Protein AF-A0A1J4UHT3-F1 (afdb_monomer)

Mean predicted aligned error: 11.56 Å

Nearest PDB structures (foldseek):
  4uyk-assembly1_B  TM=4.106E-01  e=9.377E-02  Homo sapiens
  6gms-assembly1_A  TM=3.323E-01  e=7.617E+00  Escherichia coli O157:H7

Foldseek 3Di:
DDDDPPVPQDDLPDKDKDKDFDAPDDDPPPPPDGGQWTKIWTPDHPSNRQHIDMDIDRGPVCPVVRVVVRCVVRVHDDDDDPDPDPPPPPDDDD

Structure (mmCIF, N/CA/C/O backbone):
data_AF-A0A1J4UHT3-F1
#
_entry.id   AF-A0A1J4UHT3-F1
#
loop_
_atom_site.group_PDB
_atom_site.id
_atom_site.type_symbol
_atom_site.label_atom_id
_atom_site.label_alt_id
_atom_site.label_comp_id
_atom_site.label_asym_id
_atom_site.label_entity_id
_atom_site.label_seq_id
_atom_site.pdbx_PDB_ins_code
_atom_site.Cartn_x
_atom_site.Cartn_y
_atom_site.Cartn_z
_atom_site.occupancy
_atom_site.B_iso_or_equiv
_atom_site.auth_seq_id
_atom_site.auth_comp_id
_atom_site.auth_asym_id
_atom_site.auth_atom_id
_atom_site.pdbx_PDB_model_num
ATOM 1 N N . MET A 1 1 ? -2.708 -35.161 4.225 1.00 37.75 1 MET A N 1
ATOM 2 C CA . MET A 1 1 ? -2.569 -33.845 3.557 1.00 37.75 1 MET A CA 1
ATOM 3 C C . MET A 1 1 ? -2.136 -32.809 4.582 1.00 37.75 1 MET A C 1
ATOM 5 O O . MET A 1 1 ? -2.579 -32.875 5.722 1.00 37.75 1 MET A O 1
ATOM 9 N N . ASN A 1 2 ? -1.181 -31.966 4.196 1.00 32.53 2 ASN A N 1
ATOM 10 C CA . ASN A 1 2 ? -0.293 -31.213 5.080 1.00 32.53 2 ASN A CA 1
ATOM 11 C C . ASN A 1 2 ? -1.018 -30.265 6.053 1.00 32.53 2 ASN A C 1
ATOM 13 O O . ASN A 1 2 ? -1.841 -29.446 5.651 1.00 32.53 2 ASN A O 1
ATOM 17 N N . LYS A 1 3 ? -0.658 -30.384 7.337 1.00 42.50 3 LY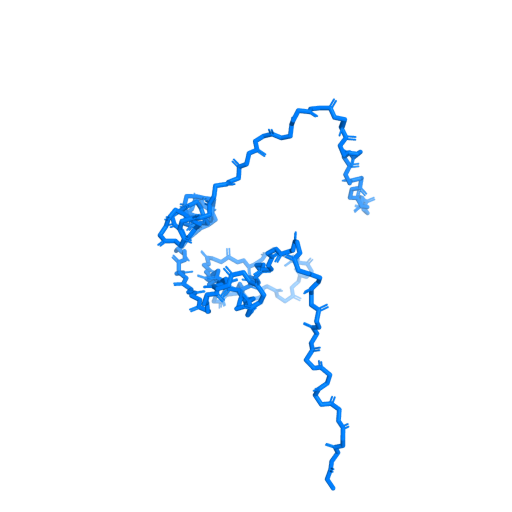S A N 1
ATOM 18 C CA . LYS A 1 3 ? -0.998 -29.464 8.428 1.00 42.50 3 LYS A CA 1
ATOM 19 C C . LYS A 1 3 ? -0.144 -28.193 8.308 1.00 42.50 3 LYS A C 1
ATOM 21 O O . LYS A 1 3 ? 1.014 -28.283 7.914 1.00 42.50 3 LYS A O 1
ATOM 26 N N . ASN A 1 4 ? -0.694 -27.067 8.773 1.00 39.34 4 ASN A N 1
ATOM 27 C CA . ASN A 1 4 ? -0.033 -25.775 9.033 1.00 39.34 4 ASN A CA 1
ATOM 28 C C . ASN A 1 4 ? -0.094 -24.709 7.926 1.00 39.34 4 ASN A C 1
ATOM 30 O O . ASN A 1 4 ? 0.928 -24.131 7.568 1.00 39.34 4 ASN A O 1
ATOM 34 N N . ASN A 1 5 ? -1.300 -24.275 7.553 1.00 39.22 5 ASN A N 1
ATOM 35 C CA . ASN A 1 5 ? -1.484 -22.832 7.375 1.00 39.22 5 ASN A CA 1
ATOM 36 C C . ASN A 1 5 ? -1.504 -22.209 8.774 1.00 39.22 5 ASN A C 1
ATOM 38 O O . ASN A 1 5 ? -2.566 -22.007 9.360 1.00 39.22 5 ASN A O 1
ATOM 42 N N . LYS A 1 6 ? -0.318 -21.976 9.354 1.00 41.81 6 LYS A N 1
ATOM 43 C CA . LYS A 1 6 ? -0.191 -21.065 10.493 1.00 41.81 6 LYS A CA 1
ATOM 44 C C . LYS A 1 6 ? -0.663 -19.711 9.976 1.00 41.81 6 LYS A C 1
ATOM 46 O O . LYS A 1 6 ? 0.082 -19.032 9.275 1.00 41.81 6 LYS A O 1
ATOM 51 N N . GLU A 1 7 ? -1.919 -19.370 10.259 1.00 51.25 7 GLU A N 1
ATOM 52 C CA . GLU A 1 7 ? -2.419 -18.005 10.144 1.00 51.25 7 GLU A CA 1
ATOM 53 C C . GLU A 1 7 ? -1.365 -17.156 10.857 1.00 51.25 7 GLU A C 1
ATOM 55 O O . GLU A 1 7 ? -1.112 -17.354 12.047 1.00 51.25 7 GLU A O 1
ATOM 60 N N . ILE A 1 8 ? -0.617 -16.338 10.113 1.00 49.69 8 ILE A N 1
ATOM 61 C CA . ILE A 1 8 ? 0.398 -15.500 10.737 1.00 49.69 8 ILE A CA 1
ATOM 62 C C . ILE A 1 8 ? -0.395 -14.521 11.594 1.00 49.69 8 ILE A C 1
ATOM 64 O O . ILE A 1 8 ? -1.033 -13.606 11.075 1.00 49.69 8 ILE A O 1
ATOM 68 N N . VAL A 1 9 ? -0.430 -14.775 12.900 1.00 50.72 9 VAL A N 1
ATOM 69 C CA . VAL A 1 9 ? -1.094 -13.912 13.870 1.00 50.72 9 VAL A CA 1
ATOM 70 C C . VAL A 1 9 ? -0.178 -12.713 14.063 1.00 50.72 9 VAL A C 1
ATOM 72 O O . VAL A 1 9 ? 0.668 -12.674 14.953 1.00 50.72 9 VAL A O 1
ATOM 75 N N . TRP A 1 10 ? -0.293 -11.740 13.163 1.00 62.38 10 TRP A N 1
ATOM 76 C CA . TRP A 1 10 ? 0.283 -10.420 13.377 1.00 62.38 10 TRP A CA 1
ATOM 77 C C . TRP A 1 10 ? -0.368 -9.865 14.642 1.00 62.38 10 TRP A C 1
ATOM 79 O O . TRP A 1 10 ? -1.593 -9.918 14.780 1.00 62.38 10 TRP A O 1
ATOM 89 N N . GLY A 1 11 ? 0.446 -9.405 15.594 1.00 64.19 11 GLY A N 1
ATOM 90 C CA . GLY A 1 11 ? -0.049 -8.983 16.901 1.00 64.19 11 GLY A CA 1
ATOM 91 C C . GLY A 1 11 ? -1.210 -7.990 16.781 1.00 64.19 11 GLY A C 1
ATOM 92 O O . GLY A 1 11 ? -1.322 -7.241 15.809 1.00 64.19 11 GLY A O 1
ATOM 93 N N . ALA A 1 12 ? -2.066 -7.928 17.804 1.00 68.06 12 ALA A N 1
ATOM 94 C CA . ALA A 1 12 ? -3.265 -7.080 17.819 1.00 68.06 12 ALA A CA 1
ATOM 95 C C . ALA A 1 12 ? -2.998 -5.569 17.616 1.00 68.06 12 ALA A C 1
ATOM 97 O O . ALA A 1 12 ? -3.929 -4.769 17.627 1.00 68.06 12 ALA A O 1
ATOM 98 N N . LYS A 1 13 ? -1.743 -5.135 17.476 1.00 79.31 13 LYS A N 1
ATOM 99 C CA . LYS A 1 13 ? -1.322 -3.742 17.272 1.00 79.31 13 LYS A CA 1
ATOM 100 C C . LYS A 1 13 ? -0.600 -3.524 15.933 1.00 79.31 13 LYS A C 1
ATOM 102 O O . LYS A 1 13 ? 0.104 -2.533 15.790 1.00 79.31 13 LYS A O 1
ATOM 107 N N . THR A 1 14 ? -0.771 -4.421 14.965 1.00 82.56 14 THR A N 1
ATOM 108 C CA . THR A 1 14 ? -0.058 -4.371 13.681 1.00 82.56 14 THR A CA 1
ATOM 109 C C . THR A 1 14 ? -1.025 -4.213 12.509 1.00 82.56 14 THR A C 1
ATOM 111 O O . THR A 1 14 ? -2.064 -4.872 12.454 1.00 82.56 14 THR A O 1
ATOM 114 N N . ILE A 1 15 ? -0.656 -3.370 11.544 1.00 87.12 15 ILE A N 1
ATOM 115 C CA . ILE A 1 15 ? -1.205 -3.402 10.184 1.00 87.12 15 ILE A CA 1
ATOM 116 C C . ILE A 1 15 ? -0.173 -4.054 9.269 1.00 87.12 15 ILE A C 1
ATOM 118 O O . ILE A 1 15 ? 1.027 -3.845 9.451 1.00 87.12 15 ILE A O 1
ATOM 122 N N . LYS A 1 16 ? -0.622 -4.844 8.293 1.00 89.19 16 LYS A N 1
ATOM 123 C CA . LYS A 1 16 ? 0.263 -5.449 7.298 1.00 89.19 16 LYS A CA 1
ATOM 124 C C . LYS A 1 16 ? -0.140 -4.993 5.906 1.00 89.19 16 LYS A C 1
ATOM 126 O O . LYS A 1 16 ? -1.277 -5.200 5.479 1.00 89.19 16 LYS A O 1
ATOM 131 N N . ILE A 1 17 ? 0.833 -4.441 5.196 1.00 92.94 17 ILE A N 1
ATOM 132 C CA . ILE A 1 17 ? 0.7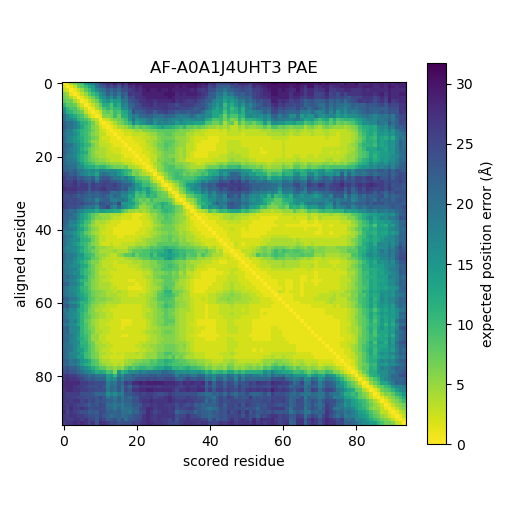31 -4.102 3.783 1.00 92.94 17 ILE A CA 1
ATOM 133 C C . ILE A 1 17 ? 1.571 -5.100 2.985 1.00 92.94 17 ILE A C 1
ATOM 135 O O . ILE A 1 17 ? 2.627 -5.538 3.441 1.00 92.94 17 ILE A O 1
ATOM 139 N N . SER A 1 18 ? 1.090 -5.509 1.819 1.00 93.62 18 SER A N 1
ATOM 140 C CA . SER A 1 18 ? 1.845 -6.329 0.867 1.00 93.62 18 SER A CA 1
ATOM 141 C C . SER A 1 18 ? 1.835 -5.654 -0.496 1.00 93.62 18 SER A C 1
ATOM 143 O O . SER A 1 18 ? 0.827 -5.064 -0.877 1.00 93.62 18 SER A O 1
ATOM 145 N N . LEU A 1 19 ? 2.961 -5.713 -1.200 1.00 93.06 19 LEU A N 1
ATOM 146 C CA . LEU A 1 19 ? 3.130 -5.109 -2.516 1.00 93.06 19 LE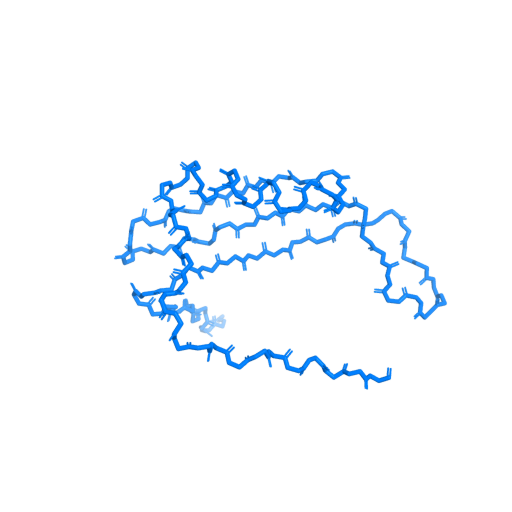U A CA 1
ATOM 147 C C . LEU A 1 19 ? 3.371 -6.214 -3.537 1.00 93.06 19 LEU A C 1
ATOM 149 O O . LEU A 1 19 ? 4.299 -7.004 -3.377 1.00 93.06 19 LEU A O 1
ATOM 153 N N . ASN A 1 20 ? 2.551 -6.236 -4.582 1.00 91.56 20 ASN A N 1
ATOM 154 C CA . ASN A 1 20 ? 2.814 -7.013 -5.786 1.00 91.56 20 ASN A CA 1
ATOM 155 C C . ASN A 1 20 ? 3.244 -6.030 -6.871 1.00 91.56 20 ASN A C 1
ATOM 157 O O . ASN A 1 20 ? 2.515 -5.079 -7.153 1.00 91.56 20 ASN A O 1
ATOM 161 N N . LEU A 1 21 ? 4.422 -6.245 -7.445 1.00 88.94 21 LEU A N 1
ATOM 162 C CA . LEU A 1 21 ? 5.027 -5.355 -8.430 1.00 88.94 21 LEU A CA 1
ATOM 163 C C . LEU A 1 21 ? 5.023 -6.048 -9.791 1.00 88.94 21 LEU A C 1
ATOM 165 O O . LEU A 1 21 ? 5.323 -7.239 -9.872 1.00 88.94 21 LEU A O 1
ATOM 169 N N . PHE A 1 22 ? 4.658 -5.313 -10.837 1.00 86.56 22 PHE A N 1
ATOM 170 C CA . PHE A 1 22 ? 4.508 -5.837 -12.191 1.00 86.56 22 PHE A CA 1
ATOM 171 C C . PHE A 1 22 ? 5.371 -5.053 -13.175 1.00 86.56 22 PHE A C 1
ATOM 173 O O . PHE A 1 22 ? 5.519 -3.832 -13.069 1.00 86.56 22 PHE A O 1
ATOM 180 N N . THR A 1 23 ? 5.904 -5.768 -14.157 1.00 80.25 23 THR A N 1
ATOM 181 C CA . THR A 1 23 ? 6.667 -5.217 -15.274 1.00 80.25 23 THR A CA 1
ATOM 182 C C . THR A 1 23 ? 6.406 -6.043 -16.520 1.00 80.25 23 THR A C 1
ATOM 184 O O . THR A 1 23 ? 6.225 -7.259 -16.427 1.00 80.25 23 THR A O 1
ATOM 187 N N . ASN A 1 24 ? 6.390 -5.384 -17.675 1.00 74.19 24 ASN A N 1
ATOM 188 C CA . ASN A 1 24 ? 6.359 -6.053 -18.974 1.00 74.19 24 ASN A CA 1
ATOM 189 C C . ASN A 1 24 ? 7.760 -6.455 -19.457 1.00 74.19 24 ASN A C 1
ATOM 191 O O . ASN A 1 24 ? 7.878 -7.266 -20.371 1.00 74.19 24 ASN A O 1
ATOM 195 N N . ASN A 1 25 ? 8.809 -5.900 -18.844 1.00 68.81 25 ASN A N 1
ATOM 196 C CA . ASN A 1 25 ? 10.195 -6.187 -19.176 1.00 68.81 25 ASN A CA 1
ATOM 197 C C . ASN A 1 25 ? 10.947 -6.585 -17.903 1.00 68.81 25 ASN A C 1
ATOM 199 O O . ASN A 1 25 ? 11.099 -5.774 -16.991 1.00 68.81 25 ASN A O 1
ATOM 203 N N . LEU A 1 26 ? 11.375 -7.839 -17.816 1.00 66.12 26 LEU A N 1
ATOM 204 C CA . LEU A 1 26 ? 12.391 -8.261 -16.858 1.00 66.12 26 LEU A CA 1
ATOM 205 C C . LEU A 1 26 ? 13.690 -8.262 -17.655 1.00 66.12 26 LEU A C 1
ATOM 207 O O . LEU A 1 26 ? 13.909 -9.188 -18.433 1.00 66.12 26 LEU A O 1
ATOM 211 N N . GLU A 1 27 ? 14.494 -7.202 -17.551 1.00 60.28 27 GLU A N 1
ATOM 212 C CA . GLU A 1 27 ? 15.772 -7.186 -18.262 1.00 60.28 27 GLU A CA 1
ATOM 213 C C . GLU A 1 27 ? 16.620 -8.370 -17.783 1.00 60.28 27 GLU A C 1
ATOM 215 O O . GLU A 1 27 ? 16.779 -8.603 -16.584 1.00 60.28 27 GLU A O 1
ATOM 220 N N . THR A 1 28 ? 17.091 -9.172 -18.738 1.00 58.69 28 THR A N 1
ATOM 221 C CA . THR A 1 28 ? 17.855 -10.402 -18.492 1.00 58.69 28 THR A CA 1
ATOM 222 C C . THR A 1 28 ? 19.279 -10.139 -18.003 1.00 58.69 28 THR A C 1
ATOM 224 O O . THR A 1 28 ? 19.916 -11.068 -17.519 1.00 58.69 28 THR A O 1
ATOM 227 N N . ASP A 1 29 ? 19.756 -8.895 -18.100 1.00 54.91 29 ASP A N 1
ATOM 228 C CA . ASP A 1 29 ? 21.063 -8.450 -17.613 1.00 54.91 29 ASP A CA 1
ATOM 229 C C . ASP A 1 29 ? 20.887 -7.644 -16.325 1.00 54.91 29 ASP A C 1
ATOM 231 O O . ASP A 1 29 ? 20.602 -6.456 -16.400 1.00 54.91 29 ASP A O 1
ATOM 235 N N . ASP A 1 30 ? 21.026 -8.310 -15.170 1.00 55.53 30 ASP A N 1
ATOM 236 C CA . ASP A 1 30 ? 21.370 -7.824 -13.810 1.00 55.53 30 ASP A CA 1
ATOM 237 C C . ASP A 1 30 ? 20.775 -6.507 -13.249 1.00 55.53 30 ASP A C 1
ATOM 239 O O . ASP A 1 30 ? 21.024 -6.132 -12.097 1.00 55.53 30 ASP A O 1
ATOM 243 N N . LEU A 1 31 ? 19.902 -5.822 -13.975 1.00 55.06 31 LEU A N 1
ATOM 244 C CA . LEU A 1 31 ? 19.152 -4.670 -13.527 1.00 55.06 31 LEU A CA 1
ATOM 245 C C . LEU A 1 31 ? 17.981 -5.204 -12.711 1.00 55.06 31 LEU A C 1
ATOM 247 O O . LEU A 1 31 ? 16.888 -5.460 -13.210 1.00 55.06 31 LEU A O 1
ATOM 251 N N . LYS A 1 32 ? 18.192 -5.311 -11.396 1.00 55.88 32 LYS A N 1
ATOM 252 C CA . LYS A 1 32 ? 17.160 -5.606 -10.378 1.00 55.88 32 LYS A CA 1
ATOM 253 C C . LYS A 1 32 ? 16.029 -4.550 -10.323 1.00 55.88 32 LYS A C 1
ATOM 255 O O . LYS A 1 32 ? 15.281 -4.496 -9.347 1.00 55.88 32 LYS A O 1
ATOM 260 N N . THR A 1 33 ? 15.899 -3.700 -11.342 1.00 60.28 33 THR A N 1
ATOM 261 C CA . THR A 1 33 ? 14.988 -2.557 -11.410 1.00 60.28 33 THR A CA 1
ATOM 262 C C . THR A 1 33 ? 14.004 -2.773 -12.546 1.00 60.28 33 THR A C 1
ATOM 264 O O . THR A 1 33 ? 14.299 -2.483 -13.699 1.00 60.28 33 THR A O 1
ATOM 267 N N . ALA A 1 34 ? 12.819 -3.286 -12.229 1.00 57.84 34 ALA A N 1
ATOM 268 C CA . ALA A 1 34 ? 11.799 -3.503 -13.244 1.00 57.84 34 ALA A CA 1
ATOM 269 C C . ALA A 1 34 ? 10.405 -3.511 -12.624 1.00 57.84 34 ALA A C 1
ATOM 271 O O . ALA A 1 34 ? 9.853 -4.583 -12.414 1.00 57.84 34 ALA A O 1
ATOM 272 N N . TRP A 1 35 ? 9.826 -2.344 -12.310 1.00 70.75 35 TRP A N 1
ATOM 273 C CA . TRP A 1 35 ? 8.428 -2.271 -11.859 1.00 70.75 35 TRP A CA 1
ATOM 274 C C . TRP A 1 35 ? 7.721 -1.039 -12.439 1.00 70.75 35 TRP A C 1
ATOM 276 O O . TRP A 1 35 ? 7.960 0.094 -12.018 1.00 70.75 35 TRP A O 1
ATOM 286 N N . GLU A 1 36 ? 6.824 -1.262 -13.395 1.00 75.44 36 GLU A N 1
ATOM 287 C CA . GLU A 1 36 ? 6.024 -0.208 -14.028 1.00 75.44 36 GLU A CA 1
ATOM 288 C C . GLU A 1 36 ? 4.767 0.098 -13.225 1.00 75.44 36 GLU A C 1
ATOM 290 O O . GLU A 1 36 ? 4.314 1.231 -13.203 1.00 75.44 36 GLU A O 1
ATOM 295 N N . CYS A 1 37 ? 4.181 -0.895 -12.563 1.00 87.69 37 CYS A N 1
ATOM 296 C CA . CYS A 1 37 ? 2.918 -0.753 -11.848 1.00 87.69 37 CYS A CA 1
ATOM 297 C C . CYS A 1 37 ? 2.785 -1.833 -10.771 1.00 87.69 37 CYS A C 1
ATOM 299 O O . CYS A 1 37 ? 3.696 -2.635 -10.552 1.00 87.69 37 CYS A O 1
ATOM 301 N N . GLY A 1 38 ? 1.659 -1.853 -10.063 1.00 93.25 38 GLY A N 1
ATOM 302 C CA . GLY A 1 38 ? 1.439 -2.887 -9.065 1.00 93.25 38 GLY A CA 1
ATOM 303 C C . GLY A 1 38 ? 0.149 -2.764 -8.276 1.00 93.25 38 GLY A C 1
ATOM 304 O O . GLY A 1 38 ? -0.738 -1.956 -8.564 1.00 93.25 38 GLY A O 1
ATOM 305 N N . LEU A 1 39 ? 0.075 -3.602 -7.249 1.00 95.56 39 LEU A N 1
ATOM 306 C CA . LEU A 1 39 ? -1.041 -3.753 -6.327 1.00 95.56 39 LEU A CA 1
ATOM 307 C C . LEU A 1 39 ? -0.552 -3.599 -4.890 1.00 95.56 39 LEU A C 1
ATOM 309 O O . LEU A 1 39 ? 0.396 -4.260 -4.465 1.00 95.56 39 LEU A O 1
ATOM 313 N N . ILE A 1 40 ? -1.246 -2.758 -4.133 1.00 96.75 40 ILE A N 1
ATOM 314 C CA . ILE A 1 40 ? -1.070 -2.597 -2.692 1.00 96.75 40 ILE A CA 1
ATOM 315 C C . ILE A 1 40 ? -2.205 -3.348 -2.012 1.00 96.75 40 ILE A C 1
ATOM 317 O O . ILE A 1 40 ? -3.371 -3.043 -2.256 1.00 96.75 40 ILE A O 1
ATOM 321 N N . HIS A 1 41 ? -1.873 -4.298 -1.145 1.00 96.56 41 HIS A N 1
ATOM 322 C CA . HIS A 1 41 ? -2.838 -5.073 -0.369 1.00 96.56 41 HIS A CA 1
ATOM 323 C C . HIS A 1 41 ? -2.777 -4.676 1.099 1.00 96.56 41 HIS A C 1
ATOM 325 O O . HIS A 1 41 ? -1.735 -4.814 1.745 1.00 96.56 41 HIS A O 1
ATOM 331 N N . LEU A 1 42 ? -3.906 -4.237 1.643 1.00 95.12 42 LEU A N 1
ATOM 332 C CA . LEU A 1 42 ? -4.147 -4.179 3.074 1.00 95.12 42 LEU A CA 1
ATOM 333 C C . LEU A 1 42 ? -4.617 -5.558 3.523 1.00 95.12 42 LEU A C 1
ATOM 335 O O . LEU A 1 42 ? -5.686 -6.028 3.141 1.00 95.12 42 LEU A O 1
ATOM 339 N N . ASN A 1 43 ? -3.805 -6.217 4.343 1.00 91.94 43 ASN A N 1
ATOM 340 C CA . ASN A 1 43 ? -4.152 -7.527 4.868 1.00 91.94 43 ASN A CA 1
ATOM 341 C C . ASN A 1 43 ? -5.179 -7.378 5.995 1.00 91.94 43 ASN A C 1
ATOM 343 O O . ASN A 1 43 ? -5.088 -6.464 6.819 1.00 91.94 43 ASN A O 1
ATOM 347 N N . ALA A 1 44 ? -6.118 -8.320 6.067 1.00 89.25 44 ALA A N 1
ATOM 348 C CA . ALA A 1 44 ? -7.093 -8.348 7.145 1.00 89.25 44 ALA A CA 1
ATOM 349 C C . ALA A 1 44 ? -6.410 -8.512 8.515 1.00 89.25 44 ALA A C 1
ATOM 351 O O . ALA A 1 44 ? -5.485 -9.310 8.677 1.00 89.25 44 ALA A O 1
ATOM 352 N N . ASN A 1 45 ? -6.920 -7.804 9.520 1.00 88.06 45 ASN A N 1
ATOM 353 C CA . ASN A 1 45 ? -6.595 -8.027 10.923 1.00 88.06 45 ASN A CA 1
ATOM 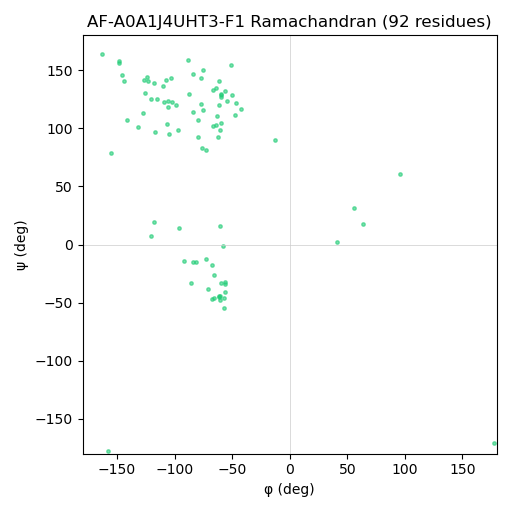354 C C . ASN A 1 45 ? -7.895 -8.090 11.733 1.00 88.06 45 ASN A C 1
ATOM 356 O O . ASN A 1 45 ? -8.491 -7.063 12.075 1.00 88.06 45 ASN A O 1
ATOM 360 N N . LYS A 1 46 ? -8.313 -9.317 12.068 1.00 81.00 46 LYS A N 1
ATOM 361 C CA . LYS A 1 46 ? -9.560 -9.599 12.797 1.00 81.00 46 LYS A CA 1
ATOM 362 C C . LYS A 1 46 ? -9.601 -8.920 14.172 1.00 81.00 46 LYS A C 1
ATOM 364 O O . LYS A 1 46 ? -10.661 -8.461 14.579 1.00 81.00 46 LYS A O 1
ATOM 369 N N . HIS A 1 47 ? -8.459 -8.760 14.850 1.00 79.56 47 HIS A N 1
ATOM 370 C CA . HIS A 1 47 ? -8.386 -8.114 16.171 1.00 79.56 47 HIS A CA 1
ATOM 371 C C . HIS A 1 47 ? -8.708 -6.614 16.147 1.00 79.56 47 HIS A C 1
ATOM 373 O O . HIS A 1 47 ? -8.961 -6.022 17.194 1.00 79.56 47 HIS A O 1
ATOM 379 N N . ARG A 1 48 ? -8.661 -5.982 14.971 1.00 77.50 48 ARG A N 1
ATOM 380 C CA . ARG A 1 48 ? -8.905 -4.545 14.787 1.00 77.50 48 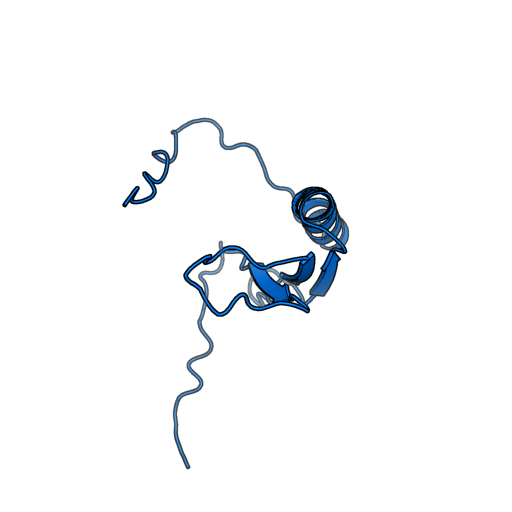ARG A CA 1
ATOM 381 C C . ARG A 1 48 ? -10.064 -4.246 13.845 1.00 77.50 48 ARG A C 1
ATOM 383 O O . ARG A 1 48 ? -10.257 -3.091 13.488 1.00 77.50 48 ARG A O 1
ATOM 390 N N . GLY A 1 49 ? -10.811 -5.269 13.424 1.00 83.56 49 GLY A N 1
ATOM 391 C CA . GLY A 1 49 ? -11.872 -5.107 12.430 1.00 83.56 49 GLY A CA 1
ATOM 392 C C . GLY A 1 49 ? -11.363 -4.649 11.057 1.00 83.56 49 GLY A C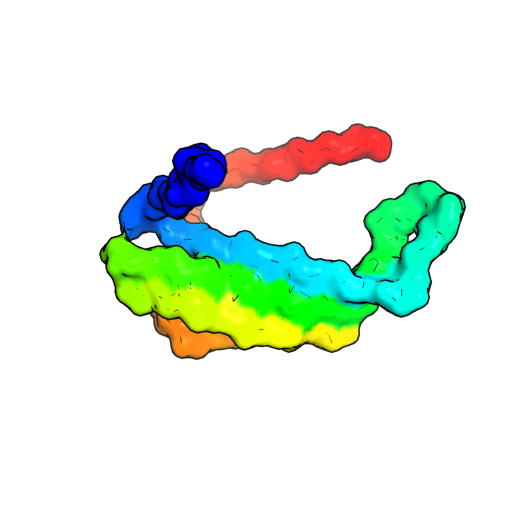 1
ATOM 393 O O . GLY A 1 49 ? -12.157 -4.178 10.246 1.00 83.56 49 GLY A O 1
ATOM 394 N N . ILE A 1 50 ? -10.059 -4.782 10.781 1.00 87.75 50 ILE A N 1
ATOM 395 C CA . ILE A 1 50 ? -9.473 -4.425 9.487 1.00 87.75 50 ILE A CA 1
ATOM 396 C C . ILE A 1 50 ? -9.812 -5.539 8.503 1.00 87.75 50 ILE A C 1
ATOM 398 O O . ILE A 1 50 ? -9.451 -6.700 8.720 1.00 87.75 50 ILE A O 1
ATOM 402 N N . LYS A 1 51 ? -10.503 -5.184 7.422 1.00 89.81 51 LYS A N 1
ATOM 403 C CA . LYS A 1 51 ? -10.826 -6.100 6.327 1.00 89.81 51 LYS A CA 1
ATOM 404 C C . LYS A 1 51 ? -9.706 -6.097 5.291 1.00 89.81 51 LYS A C 1
ATOM 406 O O . LYS A 1 51 ? -8.914 -5.163 5.227 1.00 89.81 51 LYS A O 1
ATOM 411 N N . HIS A 1 52 ? -9.649 -7.162 4.498 1.00 93.31 52 HIS A N 1
ATOM 412 C CA . HIS A 1 52 ? -8.775 -7.182 3.335 1.00 93.31 52 HIS A CA 1
ATOM 413 C C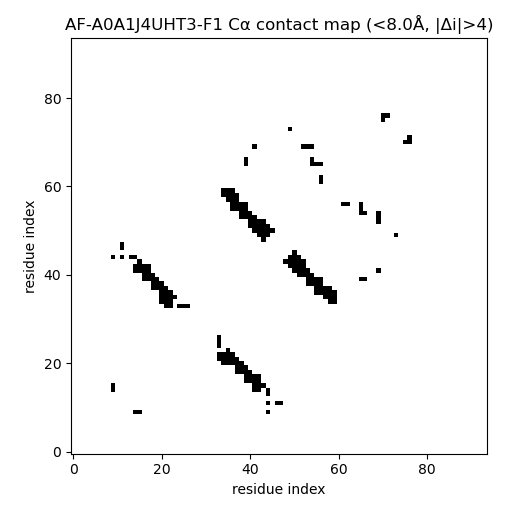 . HIS A 1 52 ? -9.267 -6.150 2.313 1.00 93.31 52 HIS A C 1
ATOM 415 O O . HIS A 1 52 ? -10.458 -6.123 2.004 1.00 93.31 52 HIS A O 1
ATOM 421 N N . ASP A 1 53 ? -8.362 -5.336 1.783 1.00 96.44 53 ASP A N 1
ATOM 422 C CA . ASP A 1 53 ? -8.647 -4.365 0.725 1.00 96.44 53 ASP A CA 1
ATOM 423 C C . ASP A 1 53 ? -7.410 -4.202 -0.157 1.00 96.44 53 ASP A C 1
ATOM 425 O O . ASP A 1 53 ? -6.291 -4.497 0.267 1.00 96.44 53 ASP A O 1
ATOM 429 N N . SER A 1 54 ? -7.586 -3.743 -1.388 1.00 97.12 54 SER A N 1
ATOM 430 C CA . SER A 1 54 ? -6.465 -3.534 -2.295 1.00 97.12 54 SER A CA 1
ATOM 431 C C . SER A 1 54 ? -6.694 -2.378 -3.253 1.00 97.12 54 SER A C 1
ATOM 433 O O . SER A 1 54 ? -7.823 -1.964 -3.528 1.00 97.12 54 SER A O 1
ATOM 435 N N . ILE A 1 55 ? -5.595 -1.818 -3.751 1.00 97.31 55 ILE A N 1
ATOM 436 C CA . ILE A 1 55 ? -5.628 -0.747 -4.743 1.00 97.31 55 ILE A CA 1
ATOM 437 C C . ILE A 1 55 ? -4.471 -0.885 -5.730 1.00 97.31 55 ILE A C 1
ATOM 439 O O . ILE A 1 55 ? -3.351 -1.233 -5.355 1.00 97.31 55 ILE A O 1
ATOM 443 N N . HIS A 1 56 ? -4.751 -0.601 -7.000 1.00 96.44 56 HIS A N 1
ATOM 444 C CA . HIS A 1 56 ? -3.739 -0.558 -8.049 1.00 96.44 56 HIS A CA 1
ATOM 445 C C . HIS A 1 56 ? -3.036 0.802 -8.077 1.00 96.44 56 HIS A C 1
ATOM 447 O O . HIS A 1 56 ? -3.662 1.844 -7.860 1.00 96.44 56 HIS A O 1
ATOM 453 N N . PHE A 1 57 ? -1.755 0.792 -8.424 1.00 93.31 57 PHE A N 1
ATOM 454 C CA . PHE A 1 57 ? -1.006 1.979 -8.826 1.00 93.31 57 PHE A CA 1
ATOM 455 C C . PHE A 1 57 ? -0.422 1.752 -10.219 1.00 93.31 57 PHE A C 1
ATOM 457 O O . PHE A 1 57 ? 0.018 0.648 -10.537 1.00 93.31 57 PHE A O 1
ATOM 464 N N . ARG A 1 58 ? -0.438 2.785 -11.064 1.00 91.06 58 ARG A N 1
ATOM 465 C CA . ARG A 1 58 ? -0.035 2.667 -12.480 1.00 91.06 58 ARG A CA 1
ATOM 466 C C . ARG A 1 58 ? 1.436 2.969 -12.746 1.00 91.06 58 ARG A C 1
ATOM 468 O O . ARG A 1 58 ? 1.894 2.735 -13.851 1.00 91.06 58 ARG A O 1
ATOM 475 N N . ASN A 1 59 ? 2.112 3.580 -11.779 1.00 88.25 59 ASN A N 1
ATOM 476 C CA . ASN A 1 59 ? 3.525 3.950 -11.818 1.00 88.25 59 ASN A CA 1
ATOM 477 C C . ASN A 1 59 ? 4.029 4.250 -10.407 1.00 88.25 59 ASN A C 1
ATOM 479 O O . ASN A 1 59 ? 3.237 4.486 -9.493 1.00 88.25 59 ASN A O 1
ATOM 483 N N . LEU A 1 60 ? 5.351 4.274 -10.233 1.00 84.75 60 LEU A N 1
ATOM 484 C CA . LEU A 1 60 ? 5.983 4.508 -8.932 1.00 84.75 60 LEU A CA 1
ATOM 485 C C . LEU A 1 60 ? 5.536 5.824 -8.273 1.00 84.75 60 LEU A C 1
ATOM 487 O O . LEU A 1 60 ? 5.380 5.875 -7.054 1.00 84.75 60 LEU A O 1
ATOM 491 N N . ARG A 1 61 ? 5.258 6.874 -9.062 1.00 88.69 61 ARG A N 1
ATOM 492 C CA . ARG A 1 61 ? 4.782 8.167 -8.533 1.00 88.69 61 ARG A CA 1
ATOM 493 C C . ARG A 1 61 ? 3.396 8.053 -7.892 1.00 88.69 61 ARG A C 1
ATOM 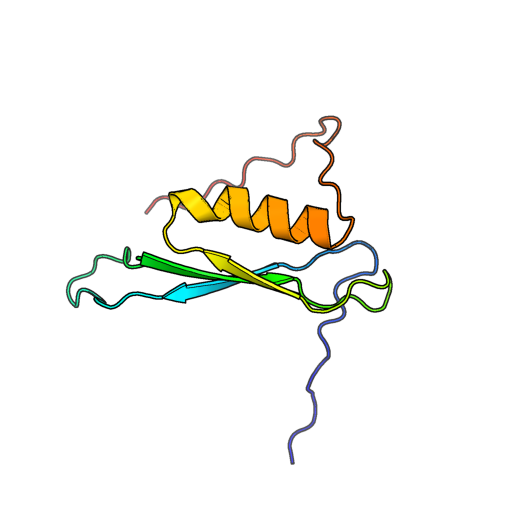495 O O . ARG A 1 61 ? 3.075 8.829 -6.998 1.00 88.69 61 ARG A O 1
ATOM 502 N N . GLU A 1 62 ? 2.588 7.078 -8.309 1.00 93.06 62 GLU A N 1
ATOM 503 C CA . GLU A 1 62 ? 1.285 6.790 -7.707 1.00 93.06 62 GLU A CA 1
ATOM 504 C C . GLU A 1 62 ? 1.376 5.936 -6.430 1.00 93.06 62 GLU A C 1
ATOM 506 O O . GLU A 1 62 ? 0.401 5.901 -5.684 1.00 93.06 62 GLU A O 1
ATOM 511 N N . LEU A 1 63 ? 2.505 5.281 -6.122 1.00 90.94 63 LEU A N 1
ATOM 512 C CA . LEU A 1 63 ? 2.595 4.325 -5.006 1.00 90.94 63 LEU A CA 1
ATOM 513 C C . LEU A 1 63 ? 2.196 4.946 -3.658 1.00 90.94 63 LEU A C 1
ATOM 515 O O . LEU A 1 63 ? 1.295 4.444 -2.983 1.00 90.94 63 LEU A O 1
ATOM 519 N N . MET A 1 64 ? 2.832 6.056 -3.276 1.00 93.25 64 MET A N 1
ATOM 520 C CA . MET A 1 64 ? 2.557 6.717 -1.995 1.00 93.25 64 MET A CA 1
ATOM 521 C C . MET A 1 64 ? 1.149 7.336 -1.929 1.00 93.25 64 MET A C 1
ATOM 523 O O . MET A 1 64 ? 0.441 7.057 -0.957 1.00 93.25 64 MET A O 1
ATOM 527 N N . PRO A 1 65 ? 0.675 8.088 -2.947 1.00 94.62 65 PRO A N 1
ATOM 528 C CA . PRO A 1 65 ? -0.710 8.562 -2.984 1.00 94.62 65 PRO A CA 1
ATOM 529 C C . PRO A 1 65 ? -1.748 7.437 -2.880 1.00 94.62 65 PRO A C 1
ATOM 531 O O . PRO A 1 65 ? -2.737 7.572 -2.158 1.00 94.62 65 PRO A O 1
ATOM 534 N N . ARG A 1 66 ? -1.527 6.303 -3.558 1.00 95.94 66 ARG A N 1
ATOM 535 C CA . ARG A 1 66 ? -2.437 5.147 -3.521 1.00 95.94 66 ARG A CA 1
ATOM 536 C C . ARG A 1 66 ? -2.409 4.433 -2.178 1.00 95.94 66 ARG A C 1
ATOM 538 O O . ARG A 1 66 ? -3.468 4.043 -1.692 1.00 95.94 66 ARG A O 1
ATOM 545 N N . LEU A 1 67 ? -1.243 4.314 -1.543 1.00 94.50 67 LEU A N 1
ATOM 546 C CA . LEU A 1 67 ? -1.143 3.798 -0.179 1.00 94.50 67 LEU A CA 1
ATOM 547 C C . LEU A 1 67 ? -1.923 4.688 0.796 1.00 94.50 67 LEU A C 1
ATOM 549 O O . LEU A 1 67 ? -2.724 4.180 1.577 1.00 94.50 67 LEU A O 1
ATOM 553 N N . GLN A 1 68 ? -1.743 6.008 0.723 1.00 93.94 68 GLN A N 1
ATOM 554 C CA . GLN A 1 68 ? -2.484 6.947 1.566 1.00 93.94 68 GLN A CA 1
ATOM 555 C C . GLN A 1 68 ? -3.994 6.837 1.321 1.00 93.94 68 GLN A C 1
ATOM 557 O O . GLN A 1 68 ? -4.758 6.733 2.278 1.00 93.94 68 GLN A O 1
ATOM 562 N N . GLN A 1 69 ? -4.418 6.761 0.056 1.00 94.94 69 GLN A N 1
ATOM 563 C CA . GLN A 1 69 ? -5.816 6.539 -0.314 1.00 94.94 69 GLN A CA 1
ATOM 564 C C . GLN A 1 69 ? -6.374 5.243 0.299 1.00 94.94 69 GLN A C 1
ATOM 566 O O . GLN A 1 69 ? -7.472 5.259 0.858 1.00 94.94 69 GLN A O 1
ATOM 571 N N . LEU A 1 70 ? -5.632 4.131 0.222 1.00 95.62 70 LEU A N 1
ATOM 572 C CA . LEU A 1 70 ? -6.034 2.840 0.790 1.00 95.62 70 LEU A CA 1
ATOM 573 C C . LEU A 1 70 ? -6.213 2.924 2.309 1.00 95.62 70 LEU A C 1
ATOM 575 O O . LEU A 1 70 ? -7.202 2.424 2.844 1.00 95.62 70 LEU A O 1
ATOM 579 N N . LEU A 1 71 ? -5.285 3.581 3.005 1.00 93.81 71 LEU A N 1
ATOM 580 C CA . LEU A 1 71 ? -5.350 3.756 4.454 1.00 93.81 71 LEU A CA 1
ATOM 581 C C . LEU A 1 71 ? -6.535 4.642 4.855 1.00 93.81 71 LEU A C 1
ATOM 583 O O . LEU A 1 71 ? -7.313 4.249 5.722 1.00 93.81 71 LEU A O 1
ATOM 587 N N . THR A 1 72 ? -6.741 5.775 4.178 1.00 93.00 72 THR A N 1
ATOM 588 C CA . THR A 1 72 ? -7.881 6.671 4.432 1.00 93.00 72 THR A CA 1
ATOM 589 C C . THR A 1 72 ? -9.218 5.976 4.183 1.00 93.00 72 THR A C 1
ATOM 591 O O . THR A 1 72 ? -10.097 6.047 5.038 1.00 93.00 72 THR A O 1
ATOM 594 N N . LYS A 1 73 ? -9.362 5.241 3.071 1.00 93.75 73 LYS A N 1
ATOM 595 C CA . LYS A 1 73 ? -10.570 4.451 2.758 1.00 93.75 73 LYS A CA 1
ATOM 596 C C . LYS A 1 73 ? -10.907 3.446 3.866 1.00 93.75 73 LYS A C 1
ATOM 598 O O . LYS A 1 73 ? -12.077 3.174 4.115 1.00 93.75 73 LYS A O 1
ATOM 603 N N . ASN A 1 74 ? -9.885 2.918 4.540 1.00 92.62 74 ASN A N 1
ATOM 604 C CA . ASN A 1 74 ? -10.025 1.952 5.628 1.00 92.62 74 ASN A CA 1
ATOM 605 C C . ASN A 1 74 ? -9.998 2.594 7.028 1.00 92.62 74 ASN A C 1
ATOM 607 O O . ASN A 1 74 ? -9.863 1.880 8.019 1.00 92.62 74 ASN A O 1
ATOM 611 N N . ASN A 1 75 ? -10.147 3.922 7.132 1.00 92.12 75 ASN A N 1
ATOM 612 C CA . ASN A 1 75 ? -10.116 4.682 8.390 1.00 92.12 75 ASN A CA 1
ATOM 613 C C . ASN A 1 75 ? -8.832 4.471 9.216 1.00 92.12 75 ASN A C 1
ATOM 615 O O . ASN A 1 75 ? -8.845 4.523 10.446 1.00 92.12 75 ASN A O 1
ATOM 619 N N . ILE A 1 76 ? -7.707 4.228 8.543 1.00 89.75 76 ILE A N 1
ATOM 620 C CA . ILE A 1 76 ? -6.392 4.085 9.164 1.00 89.75 76 ILE A CA 1
ATOM 621 C C . ILE A 1 76 ? -5.645 5.411 9.023 1.00 89.75 76 ILE A C 1
ATOM 623 O O . ILE A 1 76 ? -5.363 5.872 7.919 1.00 89.75 76 ILE A O 1
ATOM 627 N N . THR A 1 77 ? -5.277 6.014 10.152 1.00 86.44 77 THR A N 1
ATOM 628 C CA . THR A 1 77 ? -4.449 7.225 10.191 1.00 86.44 77 THR A CA 1
ATOM 629 C C . THR A 1 77 ? -3.040 6.870 10.640 1.00 86.44 77 THR A C 1
ATOM 631 O O . THR A 1 77 ? -2.838 6.422 11.770 1.00 86.44 77 THR A O 1
ATOM 634 N N . LEU A 1 78 ? -2.050 7.112 9.779 1.00 80.19 78 LEU A N 1
ATOM 635 C CA . LEU A 1 78 ? -0.653 7.091 10.197 1.00 80.19 78 LEU A CA 1
ATOM 636 C C . LEU A 1 78 ? -0.371 8.373 10.977 1.00 80.19 78 LEU A C 1
ATOM 638 O O . LEU A 1 78 ? -0.473 9.473 10.441 1.00 80.19 78 LEU A O 1
ATOM 642 N N . ARG A 1 79 ? -0.043 8.233 12.259 1.00 78.50 79 ARG A N 1
ATOM 643 C CA . ARG A 1 79 ? 0.443 9.351 13.064 1.00 78.50 79 ARG A CA 1
ATOM 644 C C . ARG A 1 79 ? 1.951 9.420 12.886 1.00 78.50 79 ARG A C 1
ATOM 646 O O . ARG A 1 79 ? 2.621 8.404 13.068 1.00 78.50 79 ARG A O 1
ATOM 653 N N . ALA A 1 80 ? 2.478 10.599 12.563 1.00 63.22 80 ALA A N 1
ATOM 654 C CA . ALA A 1 80 ? 3.901 10.848 12.742 1.00 63.22 80 ALA A CA 1
ATOM 655 C C . ALA A 1 80 ? 4.227 10.531 14.207 1.00 63.22 80 ALA A C 1
ATOM 657 O O . ALA A 1 80 ? 3.559 11.030 15.115 1.00 63.22 80 ALA A O 1
ATOM 658 N N . SER A 1 81 ? 5.171 9.621 14.443 1.00 58.69 81 SER A N 1
ATOM 659 C CA . SER A 1 81 ? 5.580 9.289 15.803 1.00 58.69 81 SER A CA 1
ATOM 660 C C . SER A 1 81 ? 6.018 10.572 16.506 1.00 58.69 81 SER A C 1
ATOM 662 O O . SER A 1 81 ? 6.838 11.306 15.954 1.00 58.69 81 SER A O 1
ATOM 664 N N . SER A 1 82 ? 5.536 10.816 17.726 1.00 54.12 82 SER A N 1
ATOM 665 C CA . SER A 1 82 ? 6.241 11.688 18.664 1.00 54.12 82 SER A CA 1
ATOM 666 C C . SER A 1 82 ? 7.591 11.025 18.945 1.00 54.12 82 SER A C 1
ATOM 668 O O . SER A 1 82 ? 7.683 10.087 19.737 1.00 54.12 82 SER A O 1
ATOM 670 N N . SER A 1 83 ? 8.583 11.419 18.158 1.00 50.75 83 SER A N 1
ATOM 671 C CA . SER A 1 83 ? 10.011 11.123 18.225 1.00 50.75 83 SER A CA 1
ATOM 672 C C . SER A 1 83 ? 10.497 10.487 19.539 1.00 50.75 83 SER A C 1
ATOM 674 O O . SER A 1 83 ? 11.015 11.140 20.437 1.00 50.75 83 SER A O 1
ATOM 676 N N . LYS A 1 84 ? 10.477 9.156 19.590 1.00 47.50 84 LYS A N 1
ATOM 677 C CA . LYS A 1 84 ? 11.731 8.427 19.782 1.00 47.50 84 LYS A CA 1
ATOM 678 C C . LYS A 1 84 ? 12.032 7.818 18.429 1.00 47.50 84 LYS A C 1
ATOM 680 O O . LYS A 1 84 ? 11.315 6.918 18.004 1.00 47.50 84 LYS A O 1
ATOM 685 N N . ALA A 1 85 ? 12.982 8.427 17.724 1.00 44.06 85 ALA A N 1
ATOM 686 C CA . ALA A 1 85 ? 13.411 8.020 16.398 1.00 44.06 85 ALA A CA 1
ATOM 687 C C . ALA A 1 85 ? 13.521 6.492 16.346 1.00 44.06 85 ALA A C 1
ATOM 689 O O . ALA A 1 85 ? 14.307 5.899 17.085 1.00 44.06 85 ALA A O 1
ATOM 690 N N . ILE A 1 86 ? 12.698 5.859 15.511 1.00 55.47 86 ILE A N 1
ATOM 691 C CA . ILE A 1 86 ? 13.027 4.518 15.043 1.00 55.47 86 ILE A CA 1
ATOM 692 C C . ILE A 1 86 ? 14.343 4.730 14.288 1.00 55.47 86 ILE A C 1
ATOM 694 O O . ILE A 1 86 ? 14.349 5.581 13.394 1.00 55.47 86 ILE A O 1
ATOM 698 N N . PRO A 1 87 ? 15.456 4.081 14.680 1.00 51.16 87 PRO A N 1
ATOM 699 C CA . PRO A 1 87 ? 16.712 4.225 13.961 1.00 51.16 87 PRO A CA 1
ATOM 700 C C . PRO A 1 87 ? 16.429 3.989 12.483 1.00 51.16 87 PRO A C 1
ATOM 702 O O . PRO A 1 87 ? 15.761 3.004 12.155 1.00 51.16 87 PRO A O 1
ATOM 705 N N . GLU A 1 88 ? 16.867 4.905 11.617 1.00 49.03 88 GLU A N 1
ATOM 706 C CA . GLU A 1 88 ? 16.815 4.681 10.176 1.00 49.03 88 GLU A CA 1
ATOM 707 C C . GLU A 1 88 ? 17.349 3.277 9.910 1.00 49.03 88 GLU A C 1
ATOM 709 O O . GLU A 1 88 ? 18.461 2.933 10.324 1.00 49.03 88 GLU A O 1
ATOM 714 N N . ALA A 1 89 ? 16.524 2.441 9.280 1.00 48.72 89 ALA A N 1
ATOM 715 C CA . ALA A 1 89 ? 16.991 1.164 8.792 1.00 48.72 89 ALA A CA 1
ATOM 716 C C . ALA A 1 89 ? 18.108 1.477 7.793 1.00 48.72 89 ALA A C 1
ATOM 718 O O . ALA A 1 89 ? 17.846 1.969 6.697 1.00 48.72 89 ALA A O 1
ATOM 719 N N . LYS A 1 90 ? 19.363 1.263 8.202 1.00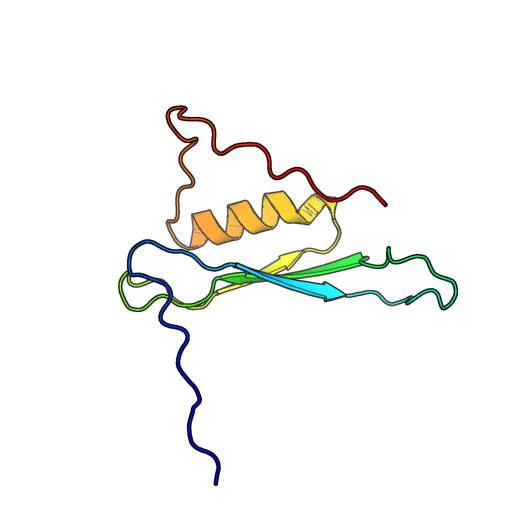 46.16 90 LYS A N 1
ATOM 720 C CA . LYS A 1 90 ? 20.496 1.292 7.286 1.00 46.16 90 LYS A CA 1
ATOM 721 C C . LYS A 1 90 ? 20.287 0.139 6.316 1.00 46.16 90 LYS A C 1
ATOM 723 O O . LYS A 1 90 ? 20.456 -1.022 6.684 1.00 46.16 90 LYS A O 1
ATOM 728 N N . TRP A 1 91 ? 19.843 0.467 5.110 1.00 39.84 91 TRP A N 1
ATOM 729 C CA . TRP A 1 91 ? 19.784 -0.485 4.014 1.00 39.84 91 TRP A CA 1
ATOM 730 C C . TRP A 1 91 ? 21.218 -0.915 3.685 1.00 39.84 91 TRP A C 1
ATOM 732 O O . TRP A 1 91 ? 22.094 -0.048 3.641 1.00 39.84 91 TRP A O 1
ATOM 742 N N . PRO A 1 92 ? 21.493 -2.215 3.498 1.00 42.16 92 PRO A N 1
ATOM 743 C CA . PRO A 1 92 ? 22.790 -2.635 2.998 1.00 42.16 92 PRO A CA 1
ATOM 744 C C . PRO A 1 92 ? 22.962 -2.052 1.592 1.00 42.16 92 PRO A C 1
ATOM 746 O O . PRO A 1 92 ? 22.236 -2.410 0.668 1.00 42.16 92 PRO A O 1
ATOM 749 N N . THR A 1 93 ? 23.877 -1.098 1.462 1.00 47.25 93 THR A N 1
ATOM 750 C CA . THR A 1 93 ? 24.469 -0.718 0.182 1.00 47.25 93 THR A CA 1
ATOM 751 C C . THR A 1 93 ? 25.538 -1.755 -0.133 1.00 47.25 93 THR A C 1
ATOM 753 O O . THR A 1 93 ? 26.559 -1.788 0.558 1.00 47.25 93 THR A O 1
ATOM 756 N N . GLU A 1 94 ? 25.255 -2.623 -1.103 1.00 42.22 94 GLU A N 1
ATOM 757 C CA . GLU A 1 94 ? 26.295 -3.316 -1.875 1.00 42.22 94 GLU A CA 1
ATOM 758 C C . GLU A 1 94 ? 26.878 -2.357 -2.916 1.00 42.22 94 GLU A C 1
ATOM 760 O O . GLU A 1 94 ? 26.084 -1.578 -3.499 1.00 42.22 94 GLU A O 1
#

Solvent-accessible surface area (backbone atoms only — not comparable to full-atom values): 6234 Å² total; per-residue (Å²): 132,88,85,78,86,68,73,80,78,69,54,84,87,60,86,50,78,46,79,50,75,36,53,96,54,78,63,88,71,88,52,92,74,55,62,49,29,35,39,43,33,39,51,58,32,80,82,71,73,41,62,68,47,72,50,74,28,79,32,74,85,36,44,64,61,44,52,52,50,54,31,53,77,68,74,48,80,88,70,82,73,84,77,72,76,74,74,77,81,79,71,88,82,128

pLDDT: mean 74.53, std 19.9, range [32.53, 97.31]

Radius of gyration: 16.8 Å; Cα contacts (8 Å, |Δi|>4): 105; chains: 1; bounding box: 38×46×39 Å

Sequence (94 aa):
MNKNNKEIVWGAKTIKISLNLFTNNLETDDLKTAWECGLIHLNANKHRGIKHDSIHFRNLRELMPRLQQLLTKNNITLRASSSKAIPEAKWPTE

Secondary structure (DSSP, 8-state):
-----------TT---EEEEEE-S---SSS-----SEEEEEE--BGGGTBPPEEEEESSHHHHHHHHHHHHHHTT--PPPP-S--PPP------